Protein AF-A0A959UZP6-F1 (afdb_monomer)

Radius of gyration: 17.17 Å; Cα contacts (8 Å, |Δi|>4): 48; chains: 1; bounding box: 40×19×46 Å

Secondary structure (DSSP, 8-state):
-HHHHHHHHHHHHHHHHHHHHHHHHHHHHHHHHHHHTT-S---S-HHHHHHSTT--HHHHHHHHHHHHHHHHHHHHHHHHHHHHHHH-

Foldseek 3Di:
DVLVVQLVVLVVVVVVLVVVLVLLVQLLVQVLCCQVVVDPDGPHDPVSCVVCPPPHNVRSVVVNVVSVVVSVVVVVVSVVSNVVSVVD

Sequence (88 aa):
MRTRAGIAVLLLLGVALGSLREFLFINLNYEIDRVRYQRPIAYAHSRFRAWTEGWDLGALLTFKWVLSFAYMAAMLGLAILLMRLLQG

Solvent-accessible surface area (backbone atoms only — not comparable to full-atom values): 4938 Å² total; per-residue (Å²): 112,70,60,62,54,52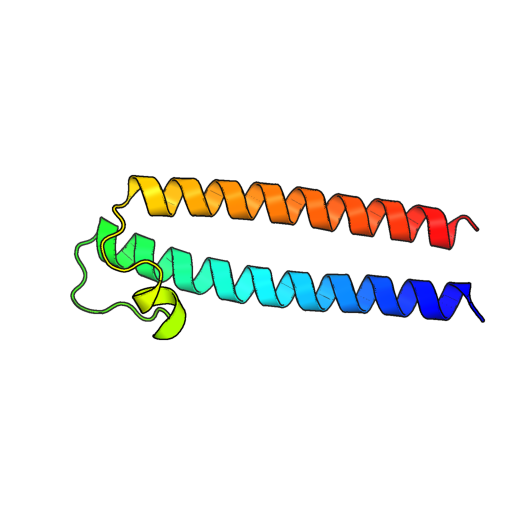,50,52,50,53,51,52,50,51,51,53,52,50,53,51,49,51,55,51,51,55,31,50,49,31,45,45,48,19,62,73,68,67,46,96,66,61,87,31,52,67,72,61,44,67,71,55,58,90,60,52,61,66,58,53,53,51,50,52,50,52,51,49,53,53,49,52,53,51,51,51,51,49,51,54,52,48,50,57,55,72,68,104

Structure (mmCIF, N/CA/C/O backbone):
data_AF-A0A959UZP6-F1
#
_entry.id   AF-A0A959UZP6-F1
#
loop_
_atom_site.group_PDB
_atom_site.id
_atom_site.type_symbol
_atom_site.label_atom_id
_atom_site.label_alt_id
_atom_site.label_comp_id
_atom_site.label_asym_id
_atom_site.label_entity_id
_atom_site.label_seq_id
_atom_site.pdbx_PDB_ins_code
_atom_site.Cartn_x
_atom_site.Cartn_y
_atom_site.Cartn_z
_atom_site.occupancy
_atom_site.B_iso_or_equiv
_atom_site.auth_seq_id
_atom_site.auth_comp_id
_atom_site.auth_asym_id
_atom_site.auth_atom_id
_atom_site.pdbx_PDB_model_num
ATOM 1 N N . MET A 1 1 ? -24.904 -0.639 22.377 1.00 63.22 1 MET A N 1
ATOM 2 C CA . MET A 1 1 ? -24.902 -1.237 21.014 1.00 63.22 1 MET A CA 1
ATOM 3 C C . MET A 1 1 ? -24.107 -0.420 19.993 1.00 63.22 1 MET A C 1
ATOM 5 O O . MET A 1 1 ? -23.339 -1.029 19.261 1.00 63.22 1 MET A O 1
ATOM 9 N N . ARG A 1 2 ? -24.211 0.920 19.965 1.00 76.19 2 ARG A N 1
ATOM 10 C CA . ARG A 1 2 ? -23.483 1.787 19.009 1.00 76.19 2 ARG A CA 1
ATOM 11 C C . ARG A 1 2 ? -21.954 1.605 19.005 1.00 76.19 2 ARG A C 1
ATOM 13 O O . ARG A 1 2 ? -21.377 1.477 17.935 1.00 76.19 2 ARG A O 1
ATOM 20 N N . THR A 1 3 ? -21.319 1.482 20.172 1.00 86.12 3 THR A N 1
ATOM 21 C CA . THR A 1 3 ? -19.858 1.288 20.284 1.00 86.12 3 THR A CA 1
ATOM 22 C C . THR A 1 3 ? -19.383 -0.016 19.642 1.00 86.12 3 THR A C 1
ATOM 24 O O . THR A 1 3 ? -18.423 -0.019 18.884 1.00 86.12 3 THR A O 1
ATOM 27 N N . ARG A 1 4 ? -20.100 -1.127 19.866 1.00 90.94 4 ARG A N 1
ATOM 28 C CA . ARG A 1 4 ? -19.755 -2.438 19.282 1.00 90.94 4 ARG A CA 1
ATOM 29 C C . ARG A 1 4 ? -19.879 -2.434 17.759 1.00 90.94 4 ARG A C 1
ATOM 31 O O . ARG A 1 4 ? -19.008 -2.967 17.084 1.00 90.94 4 ARG A O 1
ATOM 38 N N . ALA A 1 5 ? -20.930 -1.803 17.231 1.00 93.81 5 ALA A N 1
ATOM 39 C CA . ALA A 1 5 ? -21.103 -1.643 15.790 1.00 93.81 5 ALA A CA 1
ATOM 40 C C . ALA A 1 5 ? -19.975 -0.794 15.180 1.00 93.81 5 ALA A C 1
ATOM 42 O O . ALA A 1 5 ? -19.405 -1.182 14.166 1.00 93.81 5 ALA A O 1
ATOM 43 N N . GLY A 1 6 ? -19.593 0.313 15.827 1.00 94.38 6 GLY A N 1
ATOM 44 C CA . GLY A 1 6 ? -18.470 1.136 15.373 1.00 94.38 6 GLY A CA 1
ATOM 45 C C . GLY A 1 6 ? -17.134 0.383 15.380 1.00 94.38 6 GLY A C 1
ATOM 46 O O . GLY A 1 6 ? -16.382 0.481 14.415 1.00 94.38 6 GLY A O 1
ATOM 47 N N . ILE A 1 7 ? -16.864 -0.425 16.414 1.00 95.81 7 ILE A N 1
ATOM 48 C CA . ILE A 1 7 ? -15.651 -1.257 16.486 1.00 95.81 7 ILE A CA 1
ATOM 49 C C . ILE A 1 7 ? -15.636 -2.245 15.320 1.00 95.81 7 ILE A C 1
ATOM 51 O O . ILE A 1 7 ? -14.638 -2.337 14.612 1.00 95.81 7 ILE A O 1
ATOM 55 N N . ALA A 1 8 ? -16.752 -2.940 15.081 1.00 96.94 8 ALA A N 1
ATOM 56 C CA . ALA A 1 8 ? -16.863 -3.884 13.975 1.00 96.94 8 ALA A CA 1
ATOM 57 C C . ALA A 1 8 ? -16.598 -3.210 12.617 1.00 96.94 8 ALA A C 1
ATOM 59 O O . ALA A 1 8 ? -15.848 -3.750 11.808 1.00 96.94 8 ALA A O 1
ATOM 60 N N . VAL A 1 9 ? -17.141 -2.010 12.389 1.00 97.00 9 VAL A N 1
ATOM 61 C CA . VAL A 1 9 ? -16.887 -1.237 11.162 1.00 97.00 9 VAL A CA 1
ATOM 62 C C . VAL A 1 9 ? -15.405 -0.887 11.017 1.00 97.00 9 VAL A C 1
ATOM 64 O O . VAL A 1 9 ? -14.837 -1.119 9.954 1.00 97.00 9 VAL A O 1
ATOM 67 N N . LEU A 1 10 ? -14.754 -0.378 12.067 1.00 97.00 10 LEU A N 1
ATOM 68 C CA . LEU A 1 10 ? -13.329 -0.026 12.009 1.00 97.00 10 LEU A CA 1
ATOM 69 C C . LEU A 1 10 ? -12.439 -1.247 11.744 1.00 97.00 10 LEU A C 1
ATOM 71 O O . LEU A 1 10 ? -11.484 -1.150 10.973 1.00 97.00 10 LEU A O 1
ATOM 75 N N . LEU A 1 11 ? -12.772 -2.402 12.325 1.00 97.19 11 LEU A N 1
ATOM 76 C CA . LEU A 1 11 ? -12.060 -3.654 12.063 1.00 97.19 11 LEU A CA 1
ATOM 77 C C . LEU A 1 11 ? -12.243 -4.116 10.613 1.00 97.19 11 LEU A C 1
ATOM 79 O O . LEU A 1 11 ? -11.262 -4.469 9.961 1.00 97.19 11 LEU A O 1
ATOM 83 N N . LEU A 1 12 ? -13.469 -4.063 10.085 1.00 98.12 12 LEU A N 1
ATOM 84 C CA . LEU A 1 12 ? -13.743 -4.403 8.685 1.00 98.12 12 LEU A CA 1
ATOM 85 C C . LEU A 1 12 ? -13.008 -3.470 7.716 1.00 98.12 12 LEU A C 1
ATOM 87 O O . LEU A 1 12 ? -12.456 -3.940 6.723 1.00 98.12 12 LEU A O 1
ATOM 91 N N . LEU A 1 13 ? -12.944 -2.172 8.021 1.00 98.06 13 LEU A N 1
ATOM 92 C CA . LEU A 1 13 ? -12.150 -1.216 7.246 1.00 98.06 13 LEU A CA 1
ATOM 93 C C . LEU A 1 13 ? -10.656 -1.555 7.289 1.00 98.06 13 LEU A C 1
ATOM 95 O O . LEU A 1 13 ? -9.997 -1.492 6.254 1.00 98.06 13 LEU A O 1
ATOM 99 N N . GLY A 1 14 ? -10.134 -1.963 8.448 1.00 97.88 14 GLY A N 1
ATOM 100 C CA . GLY A 1 14 ? -8.752 -2.429 8.581 1.00 97.88 14 GLY A CA 1
ATOM 101 C C . GLY A 1 14 ? -8.459 -3.657 7.715 1.00 97.88 14 GLY A C 1
ATOM 102 O O . GLY A 1 14 ? -7.456 -3.677 7.003 1.00 97.88 14 GLY A O 1
ATOM 103 N N . VAL A 1 15 ? -9.358 -4.646 7.709 1.00 98.12 15 VAL A N 1
ATOM 104 C CA . VAL A 1 15 ? -9.241 -5.837 6.848 1.00 98.12 15 VAL A CA 1
ATOM 105 C C . VAL A 1 15 ? -9.266 -5.443 5.372 1.00 98.12 15 VAL A C 1
ATOM 107 O O . VAL A 1 15 ? -8.358 -5.811 4.630 1.00 98.12 15 VAL A O 1
ATOM 110 N N . ALA A 1 16 ? -10.255 -4.650 4.952 1.00 98.12 16 ALA A N 1
ATOM 111 C CA . ALA A 1 16 ? -10.384 -4.211 3.565 1.00 98.12 16 ALA A CA 1
ATOM 112 C C . ALA A 1 16 ? -9.148 -3.427 3.089 1.00 98.12 16 ALA A C 1
ATOM 114 O O . ALA A 1 1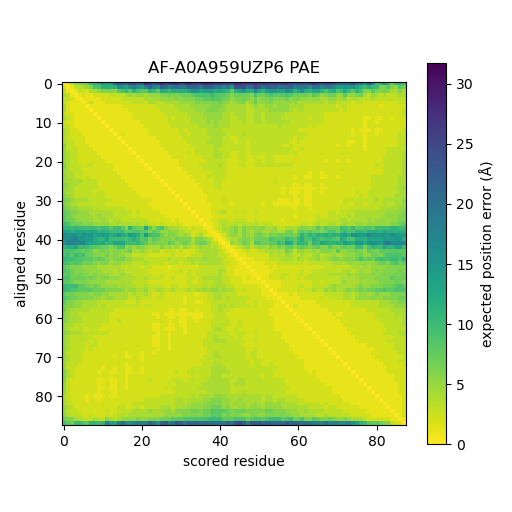6 ? -8.636 -3.671 1.994 1.00 98.12 16 ALA A O 1
ATOM 115 N N . LEU A 1 17 ? -8.632 -2.523 3.927 1.00 97.88 17 LEU A N 1
ATOM 116 C CA . LEU A 1 17 ? -7.425 -1.755 3.636 1.00 97.88 17 LEU A CA 1
ATOM 117 C C . LEU A 1 17 ? -6.183 -2.657 3.552 1.00 97.88 17 LEU A C 1
ATOM 119 O O . LEU A 1 17 ? -5.353 -2.471 2.660 1.00 97.88 17 LEU A O 1
ATOM 123 N N . GLY A 1 18 ?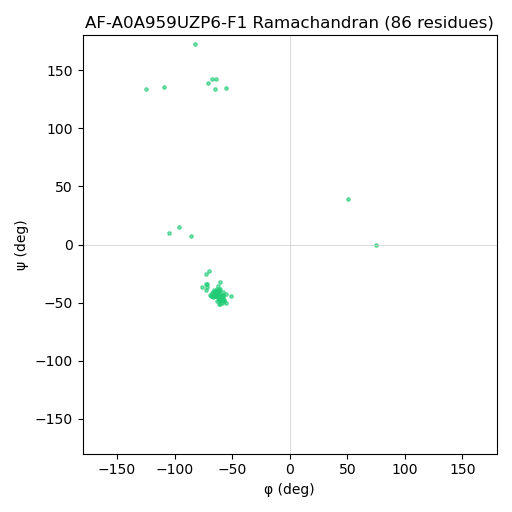 -6.066 -3.648 4.440 1.00 97.75 18 GLY A N 1
ATOM 124 C CA . GLY A 1 18 ? -4.999 -4.651 4.415 1.00 97.75 18 GLY A CA 1
ATOM 125 C C . GLY A 1 18 ? -4.999 -5.471 3.123 1.00 97.75 18 GLY A C 1
ATOM 126 O O . GLY A 1 18 ? -3.961 -5.577 2.466 1.00 97.75 18 GLY A O 1
ATOM 127 N N . SER A 1 19 ? -6.167 -5.967 2.704 1.00 97.62 19 SER A N 1
ATOM 128 C CA . SER A 1 19 ? -6.325 -6.701 1.441 1.00 97.62 19 SER A CA 1
ATOM 129 C C . SER A 1 19 ? -6.002 -5.833 0.221 1.00 97.62 19 SER A C 1
ATOM 131 O O . SER A 1 19 ? -5.310 -6.284 -0.693 1.00 97.62 19 SER A O 1
ATOM 133 N N . LEU A 1 20 ? -6.444 -4.569 0.212 1.00 96.44 20 LEU A N 1
ATOM 134 C CA . LEU A 1 20 ? -6.111 -3.624 -0.857 1.00 96.44 20 LEU A CA 1
ATOM 135 C C . LEU A 1 20 ? -4.599 -3.378 -0.937 1.00 96.44 20 LEU A C 1
ATOM 137 O O . LEU A 1 20 ? -4.023 -3.395 -2.026 1.00 96.44 20 LEU A O 1
ATOM 141 N N . ARG A 1 21 ? -3.944 -3.172 0.211 1.00 96.94 21 ARG A N 1
ATOM 142 C CA . ARG A 1 21 ? -2.491 -2.994 0.283 1.00 96.94 21 ARG A CA 1
ATOM 143 C C . ARG A 1 21 ? -1.767 -4.212 -0.277 1.00 96.94 21 ARG A C 1
ATOM 145 O O . ARG A 1 21 ? -0.866 -4.046 -1.092 1.00 96.94 21 ARG A O 1
ATOM 152 N N . GLU A 1 22 ? -2.148 -5.418 0.125 1.00 96.81 22 GLU A N 1
ATOM 153 C CA . GLU A 1 22 ? -1.524 -6.640 -0.383 1.00 96.81 22 GLU A CA 1
ATOM 154 C C . GLU A 1 22 ? -1.665 -6.762 -1.904 1.00 96.81 22 GLU A C 1
ATOM 156 O O . GLU A 1 22 ? -0.660 -6.926 -2.601 1.00 96.81 22 GLU A O 1
ATOM 161 N N . PHE A 1 23 ? -2.875 -6.554 -2.430 1.00 95.88 23 PHE A N 1
ATOM 162 C CA . PHE A 1 23 ? -3.117 -6.548 -3.870 1.00 95.88 23 PHE A CA 1
ATOM 163 C C . PHE A 1 23 ? -2.222 -5.536 -4.598 1.00 95.88 23 PHE A C 1
ATOM 165 O O . PHE A 1 23 ? -1.539 -5.891 -5.559 1.00 95.88 23 PHE A O 1
ATOM 172 N N . LEU A 1 24 ? -2.174 -4.281 -4.144 1.00 96.56 24 LEU A N 1
ATOM 173 C CA . LEU A 1 24 ? -1.375 -3.244 -4.802 1.00 96.56 24 LEU A CA 1
ATOM 174 C C . LEU A 1 24 ? 0.127 -3.546 -4.742 1.00 96.56 24 LEU A C 1
ATOM 176 O O . LEU A 1 24 ? 0.817 -3.419 -5.751 1.00 96.56 24 LEU A O 1
ATOM 180 N N . PHE A 1 25 ? 0.644 -3.970 -3.587 1.00 97.06 25 PHE A N 1
ATOM 181 C CA . PHE A 1 25 ? 2.081 -4.189 -3.406 1.00 97.06 25 PHE A CA 1
ATOM 182 C C . PHE A 1 25 ? 2.593 -5.423 -4.145 1.00 97.06 25 PHE A C 1
ATOM 184 O O . PHE A 1 25 ? 3.704 -5.375 -4.673 1.00 97.06 25 PHE A O 1
ATOM 191 N N . ILE A 1 26 ? 1.814 -6.507 -4.210 1.00 96.81 26 ILE A N 1
ATOM 192 C CA . ILE A 1 26 ? 2.188 -7.694 -4.991 1.00 96.81 26 ILE A CA 1
ATOM 193 C C . ILE A 1 26 ? 2.336 -7.314 -6.468 1.00 96.81 26 ILE A C 1
ATOM 195 O O . ILE A 1 26 ? 3.385 -7.550 -7.067 1.00 96.81 26 ILE A O 1
ATOM 199 N N . ASN A 1 27 ? 1.326 -6.649 -7.032 1.00 97.00 27 ASN A N 1
ATOM 200 C CA . ASN A 1 27 ? 1.339 -6.244 -8.437 1.00 97.00 27 ASN A CA 1
ATOM 201 C C . ASN A 1 27 ? 2.443 -5.226 -8.744 1.00 97.00 27 ASN A C 1
ATOM 203 O O . ASN A 1 27 ? 3.153 -5.364 -9.740 1.00 97.00 27 ASN A O 1
ATOM 207 N N . LEU A 1 28 ? 2.645 -4.250 -7.858 1.00 96.75 28 LEU A N 1
ATOM 208 C CA . LEU A 1 28 ? 3.705 -3.261 -8.009 1.00 96.75 28 LEU A CA 1
ATOM 209 C C . LEU A 1 28 ? 5.097 -3.896 -7.953 1.00 96.75 28 LEU A C 1
ATOM 211 O O . LEU A 1 28 ? 5.970 -3.522 -8.729 1.00 96.75 28 LEU A O 1
ATOM 215 N N . ASN A 1 29 ? 5.313 -4.876 -7.073 1.00 95.81 29 ASN A N 1
ATOM 216 C CA . ASN A 1 29 ? 6.584 -5.594 -7.014 1.00 95.81 29 ASN A CA 1
ATOM 217 C C . ASN A 1 29 ? 6.832 -6.415 -8.284 1.00 95.81 29 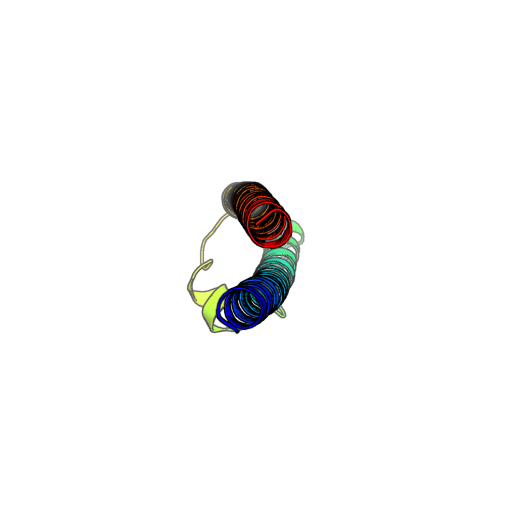ASN A C 1
ATOM 219 O O . ASN A 1 29 ? 7.964 -6.423 -8.761 1.00 95.81 29 ASN A O 1
ATOM 223 N N . TYR A 1 30 ? 5.803 -7.055 -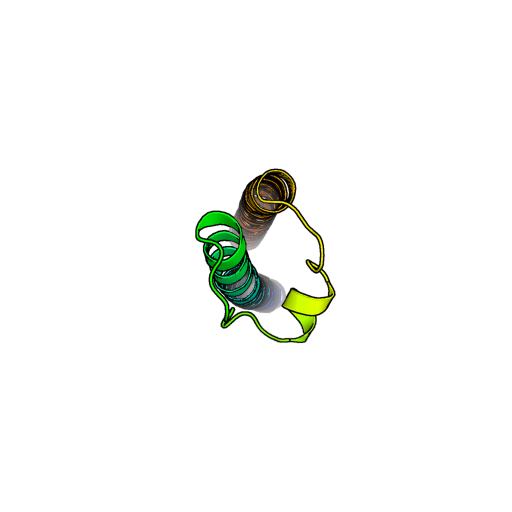8.851 1.00 95.19 30 TYR A N 1
ATOM 224 C CA . TYR A 1 30 ? 5.940 -7.744 -10.136 1.00 95.19 30 TYR A CA 1
ATOM 225 C C . TYR A 1 30 ? 6.316 -6.789 -11.268 1.00 95.19 30 TYR A C 1
ATOM 227 O O . TYR A 1 30 ? 7.167 -7.136 -12.085 1.00 95.19 30 TYR A O 1
ATOM 235 N N . GLU A 1 31 ? 5.743 -5.584 -11.308 1.00 94.81 31 GLU A N 1
ATOM 236 C CA . GLU A 1 31 ? 6.125 -4.611 -12.334 1.00 94.81 31 GLU A CA 1
ATOM 237 C C . GLU A 1 31 ? 7.509 -4.008 -12.115 1.00 94.81 31 GLU A C 1
ATOM 239 O O . GLU A 1 31 ? 8.274 -3.871 -13.069 1.00 94.81 31 GLU A O 1
ATOM 244 N N . ILE A 1 32 ? 7.883 -3.722 -10.867 1.00 95.44 32 ILE A N 1
ATOM 245 C CA . ILE A 1 32 ? 9.247 -3.295 -10.535 1.00 95.44 32 ILE A CA 1
ATOM 246 C C . ILE A 1 32 ? 10.253 -4.360 -10.971 1.00 95.44 32 ILE A C 1
ATOM 248 O O . ILE A 1 32 ? 11.261 -4.018 -11.582 1.00 95.44 32 ILE A O 1
ATOM 252 N N . ASP A 1 33 ? 9.992 -5.634 -10.677 1.00 94.75 33 ASP A N 1
ATOM 253 C CA . ASP A 1 33 ? 10.856 -6.741 -11.089 1.00 94.75 33 ASP A CA 1
ATOM 254 C C . ASP A 1 33 ? 10.945 -6.837 -12.620 1.00 94.75 33 ASP A C 1
ATOM 256 O O . ASP A 1 33 ? 12.050 -6.904 -13.166 1.00 94.75 33 ASP A O 1
ATOM 260 N N . ARG A 1 34 ? 9.808 -6.735 -13.326 1.00 94.25 34 ARG A N 1
ATOM 261 C CA . ARG A 1 34 ? 9.788 -6.742 -14.794 1.00 94.25 34 ARG A CA 1
ATOM 262 C C . ARG A 1 34 ? 10.628 -5.612 -15.377 1.00 94.25 34 ARG A C 1
ATOM 264 O O . ARG A 1 34 ? 11.458 -5.878 -16.243 1.00 94.25 34 ARG A O 1
ATOM 271 N N . VAL A 1 35 ? 10.428 -4.375 -14.923 1.00 93.62 35 VAL A N 1
ATOM 272 C CA . VAL A 1 35 ? 11.138 -3.199 -15.452 1.00 93.62 35 VAL A CA 1
ATOM 273 C C . VAL A 1 35 ? 12.619 -3.235 -15.074 1.00 93.62 35 VAL A C 1
ATOM 275 O O . VAL A 1 35 ? 13.473 -2.994 -15.925 1.00 93.62 35 VAL A O 1
ATOM 278 N N . ARG A 1 36 ? 12.946 -3.589 -13.826 1.00 95.00 36 ARG A N 1
ATOM 279 C CA . ARG A 1 36 ? 14.328 -3.616 -13.322 1.00 95.00 36 ARG A CA 1
ATOM 280 C C . ARG A 1 36 ? 15.187 -4.680 -13.999 1.00 95.00 36 ARG A C 1
ATOM 282 O O . ARG A 1 36 ? 16.354 -4.418 -14.272 1.00 95.00 36 ARG A O 1
ATOM 289 N N . TYR A 1 37 ? 14.632 -5.866 -14.233 1.00 94.06 37 TYR A N 1
ATOM 290 C CA . TYR A 1 37 ? 15.364 -6.998 -14.810 1.00 94.06 37 TYR A CA 1
ATOM 291 C C . TYR A 1 37 ? 15.012 -7.260 -16.277 1.00 94.06 37 TYR A C 1
ATOM 293 O O . TYR A 1 37 ? 15.397 -8.294 -16.814 1.00 94.06 37 TYR A O 1
ATOM 301 N N . GLN A 1 38 ? 14.272 -6.345 -16.916 1.00 89.44 38 GLN A N 1
ATOM 302 C CA . GLN A 1 38 ? 13.830 -6.442 -18.312 1.00 89.44 38 GLN A CA 1
ATOM 303 C C . GLN A 1 38 ? 13.161 -7.789 -18.633 1.00 89.44 38 GLN A C 1
ATOM 305 O O . GLN A 1 38 ? 13.366 -8.372 -19.700 1.00 89.44 38 GLN A O 1
ATOM 310 N N . ARG A 1 39 ? 12.362 -8.317 -17.694 1.00 87.12 39 ARG A N 1
ATOM 311 C CA . ARG A 1 39 ? 11.720 -9.620 -17.893 1.00 87.12 39 ARG A CA 1
ATOM 312 C C . ARG A 1 39 ? 10.671 -9.536 -19.007 1.00 87.12 39 ARG A C 1
ATOM 314 O O . ARG A 1 39 ? 9.922 -8.559 -19.073 1.00 87.12 39 ARG A O 1
ATOM 321 N N . PRO A 1 40 ? 10.536 -10.584 -19.835 1.00 80.50 40 PRO A N 1
ATOM 322 C CA . PRO A 1 40 ? 9.537 -10.611 -20.903 1.00 80.50 40 PRO A CA 1
ATOM 323 C C . PRO A 1 40 ? 8.099 -10.742 -20.374 1.00 80.50 40 PRO A C 1
ATOM 325 O O . PRO A 1 40 ? 7.150 -10.366 -21.057 1.00 80.50 40 PRO A O 1
ATOM 328 N N . ILE A 1 41 ? 7.923 -11.263 -19.154 1.00 78.69 41 ILE A N 1
ATOM 329 C CA . ILE A 1 41 ? 6.618 -11.533 -18.541 1.00 78.69 41 ILE A CA 1
ATOM 330 C C . ILE A 1 41 ? 6.540 -10.823 -17.184 1.00 78.69 41 ILE A C 1
ATOM 332 O O . ILE A 1 41 ? 7.461 -10.933 -16.376 1.00 78.69 41 ILE A O 1
ATOM 336 N N . ALA A 1 42 ? 5.423 -10.135 -16.931 1.00 78.50 42 ALA A N 1
ATOM 337 C CA . ALA A 1 42 ? 4.997 -9.719 -15.594 1.00 78.50 42 ALA A CA 1
ATOM 338 C C . ALA A 1 42 ? 3.774 -10.534 -15.174 1.00 78.50 42 ALA A C 1
ATOM 340 O O . ALA A 1 42 ? 2.826 -10.675 -15.945 1.00 78.50 42 ALA A O 1
ATOM 341 N N . TYR A 1 43 ? 3.784 -11.005 -13.927 1.00 87.81 43 TYR A N 1
ATOM 342 C CA . TYR A 1 43 ? 2.645 -11.670 -13.285 1.00 87.81 43 TYR A CA 1
ATOM 343 C C . TYR A 1 43 ? 1.669 -10.682 -12.631 1.00 87.81 43 TYR A C 1
ATOM 345 O O . TYR A 1 43 ? 0.746 -11.089 -11.929 1.00 87.81 43 TYR A O 1
ATOM 353 N N . ALA A 1 44 ? 1.865 -9.378 -12.848 1.00 90.44 44 ALA A N 1
ATOM 354 C CA . ALA A 1 44 ? 0.935 -8.363 -12.389 1.00 90.44 44 ALA A CA 1
ATOM 355 C C . ALA A 1 44 ? -0.423 -8.514 -13.093 1.00 90.44 44 ALA A C 1
ATOM 357 O O . ALA A 1 44 ? -0.517 -8.802 -14.287 1.00 90.44 44 ALA A O 1
ATOM 358 N N . HIS A 1 45 ? -1.487 -8.279 -12.338 1.00 93.69 45 HIS A N 1
ATOM 359 C CA . HIS A 1 45 ? -2.860 -8.283 -12.799 1.00 93.69 45 HIS A CA 1
ATOM 360 C C . HIS A 1 45 ? -3.028 -7.309 -13.972 1.00 93.69 45 HIS A C 1
ATOM 362 O O . HIS A 1 45 ? -2.592 -6.159 -13.905 1.00 93.69 45 HIS A O 1
ATOM 368 N N . SER A 1 46 ? -3.726 -7.743 -15.024 1.00 91.75 46 SER A N 1
ATOM 369 C CA . SER A 1 46 ? -3.840 -7.024 -16.305 1.00 91.75 46 SER A CA 1
ATOM 370 C C . SER A 1 46 ? -4.259 -5.559 -16.158 1.00 91.75 46 SER A C 1
ATOM 372 O O . SER A 1 46 ? -3.653 -4.678 -16.757 1.00 91.75 46 SER A O 1
ATOM 374 N N . ARG A 1 47 ? -5.251 -5.280 -15.304 1.00 91.38 47 ARG A N 1
ATOM 375 C CA . ARG A 1 47 ? -5.690 -3.906 -14.996 1.00 91.38 47 ARG A CA 1
ATOM 376 C C . ARG A 1 47 ? -4.611 -3.049 -14.331 1.00 91.38 47 ARG A C 1
ATOM 378 O O . ARG A 1 47 ? -4.510 -1.872 -14.648 1.00 91.38 47 ARG A O 1
ATOM 385 N N . PHE A 1 48 ? -3.827 -3.622 -13.416 1.00 92.06 48 PHE A N 1
ATOM 386 C CA . PHE A 1 48 ? -2.733 -2.896 -12.769 1.00 92.06 48 PHE A CA 1
ATOM 387 C C . PHE A 1 48 ? -1.643 -2.582 -13.793 1.00 92.06 48 PHE A C 1
ATOM 389 O O . PHE A 1 48 ? -1.191 -1.447 -13.886 1.00 92.06 48 PHE A O 1
ATOM 396 N N . ARG A 1 49 ? -1.306 -3.567 -14.631 1.00 90.88 49 ARG A N 1
ATOM 397 C CA . ARG A 1 49 ? -0.320 -3.411 -15.697 1.00 90.88 49 ARG A CA 1
ATOM 398 C C . ARG A 1 49 ? -0.715 -2.352 -16.725 1.00 90.88 49 ARG A C 1
ATOM 400 O O . ARG A 1 49 ? 0.135 -1.555 -17.088 1.00 90.88 49 ARG A O 1
ATOM 407 N N . ALA A 1 50 ? -1.978 -2.318 -17.153 1.00 91.19 50 ALA A N 1
ATOM 408 C CA . ALA A 1 50 ? -2.478 -1.290 -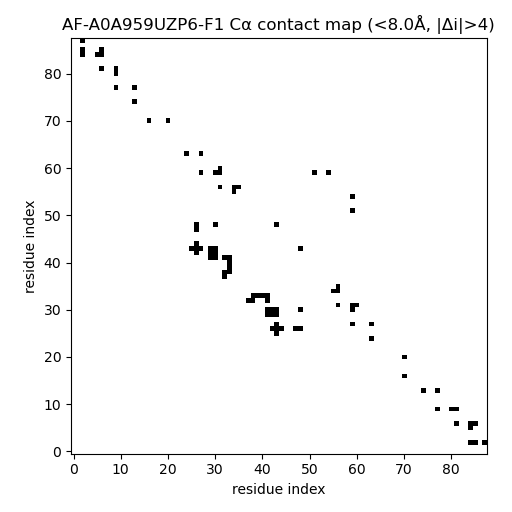18.070 1.00 91.19 50 ALA A CA 1
ATOM 409 C C . ALA A 1 50 ? -2.360 0.124 -17.476 1.00 91.19 50 ALA A C 1
ATOM 411 O O . ALA A 1 50 ? -2.132 1.090 -18.192 1.00 91.19 50 ALA A O 1
ATOM 412 N N . TRP A 1 51 ? -2.494 0.253 -16.154 1.00 92.56 51 TRP A N 1
ATOM 413 C CA . TRP A 1 51 ? -2.359 1.537 -15.475 1.00 92.56 51 TRP A CA 1
ATOM 414 C C . TRP A 1 51 ? -0.901 1.991 -15.324 1.00 92.56 51 TRP A C 1
ATOM 416 O O . TRP A 1 51 ? -0.614 3.181 -15.449 1.00 92.56 51 TRP A O 1
ATOM 426 N N . THR A 1 52 ? 0.019 1.056 -15.087 1.00 93.50 52 THR A N 1
ATOM 427 C CA . THR A 1 52 ? 1.457 1.339 -14.948 1.00 93.50 52 THR A CA 1
ATOM 428 C C . THR A 1 52 ? 2.238 1.122 -16.245 1.00 93.50 52 THR A C 1
ATOM 430 O O . THR A 1 52 ? 3.463 0.986 -16.228 1.00 93.50 52 THR A O 1
ATOM 433 N N . GLU A 1 53 ? 1.547 1.020 -17.379 1.00 91.50 53 GLU A N 1
ATOM 434 C CA . GLU A 1 53 ? 2.181 0.826 -18.675 1.00 91.50 53 GLU A CA 1
ATOM 435 C C . GLU A 1 53 ? 3.034 2.050 -19.029 1.00 91.50 53 GLU A C 1
ATOM 437 O O . GLU A 1 53 ? 2.630 3.195 -18.836 1.00 91.50 53 GLU A O 1
ATOM 442 N N . GLY A 1 54 ? 4.258 1.807 -19.500 1.00 91.25 54 GLY A N 1
ATOM 443 C CA . GLY A 1 54 ? 5.213 2.868 -19.828 1.00 91.25 54 GLY A CA 1
ATOM 444 C C . GLY A 1 54 ? 5.875 3.551 -18.626 1.00 91.25 54 GLY A C 1
ATOM 445 O O . GLY A 1 54 ? 6.719 4.418 -18.832 1.00 91.25 54 GLY A O 1
ATOM 446 N N . TRP A 1 55 ? 5.549 3.170 -17.386 1.00 95.75 55 TRP A N 1
ATOM 447 C CA . TRP A 1 55 ? 6.219 3.731 -16.212 1.00 95.75 55 TRP A CA 1
ATOM 448 C C . TRP A 1 55 ? 7.658 3.222 -16.115 1.00 95.75 55 TRP A C 1
ATOM 450 O O . TRP A 1 55 ? 7.932 2.035 -16.317 1.00 95.75 55 TRP A O 1
ATOM 460 N N . ASP A 1 56 ? 8.574 4.121 -15.763 1.00 95.56 56 ASP A N 1
ATOM 461 C CA . ASP A 1 56 ? 9.954 3.759 -15.471 1.00 95.56 56 ASP A CA 1
ATOM 462 C C . ASP A 1 56 ? 10.120 3.233 -14.032 1.00 95.56 56 ASP A C 1
ATOM 464 O O . ASP A 1 56 ? 9.208 3.253 -13.197 1.00 95.56 56 ASP A O 1
ATOM 468 N N . LEU A 1 57 ? 11.323 2.741 -13.730 1.00 96.25 57 LEU A N 1
ATOM 469 C CA . LEU A 1 57 ? 11.639 2.203 -12.410 1.00 96.25 57 LEU A CA 1
ATOM 470 C C . LEU A 1 57 ? 11.515 3.263 -11.300 1.00 96.25 57 LEU A C 1
ATOM 472 O O . LEU A 1 57 ? 11.099 2.937 -10.188 1.00 96.25 57 LEU A O 1
ATOM 476 N N . GLY A 1 58 ? 11.861 4.520 -11.587 1.00 97.56 58 GLY A N 1
ATOM 477 C CA . GLY A 1 58 ? 11.807 5.616 -10.620 1.00 97.56 58 GLY A CA 1
ATOM 478 C C . GLY A 1 58 ? 10.374 5.945 -10.207 1.00 97.56 58 GLY A C 1
ATOM 479 O O . GLY A 1 58 ? 10.083 6.048 -9.011 1.00 97.56 58 GLY A O 1
ATOM 480 N N . ALA A 1 59 ? 9.462 6.029 -11.174 1.00 97.31 59 ALA A N 1
ATOM 481 C CA . ALA A 1 59 ? 8.036 6.237 -10.958 1.00 97.31 59 AL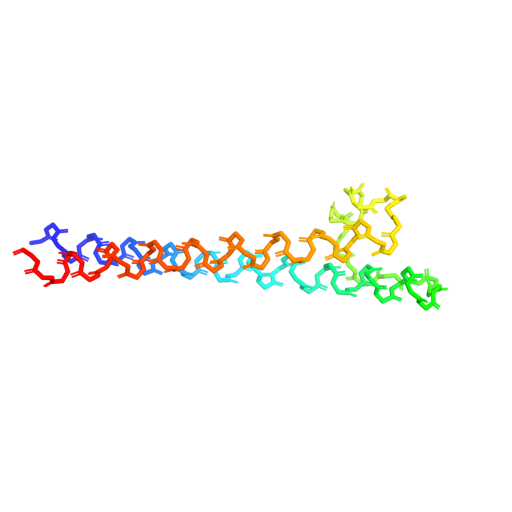A A CA 1
ATOM 482 C C . ALA A 1 59 ? 7.422 5.095 -10.136 1.00 97.31 59 ALA A C 1
ATOM 484 O O . ALA A 1 59 ? 6.739 5.351 -9.142 1.00 97.31 59 ALA A O 1
ATOM 485 N N . LEU A 1 60 ? 7.730 3.837 -10.475 1.00 97.12 60 LEU A N 1
ATOM 486 C CA . LEU A 1 60 ? 7.232 2.668 -9.740 1.00 97.12 60 LEU A CA 1
ATOM 487 C C . LEU A 1 60 ? 7.730 2.635 -8.284 1.00 97.12 60 LEU A C 1
ATOM 489 O O . LEU A 1 60 ? 6.955 2.357 -7.364 1.00 97.12 60 LEU A O 1
ATOM 493 N N . LEU A 1 61 ? 9.008 2.949 -8.050 1.00 98.06 61 LEU A N 1
ATOM 494 C CA . LEU A 1 61 ? 9.575 3.026 -6.699 1.00 98.06 61 LEU A CA 1
ATOM 495 C C . LEU A 1 61 ? 8.991 4.190 -5.895 1.00 98.06 61 LEU A C 1
ATOM 497 O O . LEU A 1 61 ? 8.662 4.019 -4.720 1.00 98.06 61 LEU A O 1
ATOM 501 N N . THR A 1 62 ? 8.821 5.353 -6.521 1.00 98.25 62 THR A N 1
ATOM 502 C CA . THR A 1 62 ? 8.190 6.519 -5.888 1.00 98.25 62 THR A CA 1
ATOM 503 C C . THR A 1 62 ? 6.762 6.184 -5.480 1.00 98.25 62 THR A C 1
ATOM 505 O O . THR A 1 62 ? 6.372 6.395 -4.331 1.00 98.25 62 THR A O 1
ATOM 508 N N . PHE A 1 63 ? 6.001 5.566 -6.382 1.00 97.44 63 PHE A N 1
ATOM 509 C CA . PHE A 1 63 ? 4.638 5.137 -6.110 1.00 97.44 63 PHE A CA 1
ATOM 510 C C . PHE A 1 63 ? 4.564 4.114 -4.968 1.00 97.44 63 PHE A C 1
ATOM 512 O O . PHE A 1 63 ? 3.703 4.227 -4.095 1.00 97.44 63 PHE A O 1
ATOM 519 N N . LYS A 1 64 ? 5.518 3.176 -4.888 1.00 97.62 64 LYS A N 1
ATOM 520 C CA . LYS A 1 64 ? 5.626 2.225 -3.769 1.00 97.62 64 LYS A CA 1
ATOM 521 C C . LYS A 1 64 ? 5.782 2.933 -2.426 1.00 97.62 64 LYS A C 1
ATOM 523 O O . LYS A 1 64 ? 5.131 2.555 -1.448 1.00 97.62 64 LYS A O 1
ATOM 528 N N . TRP A 1 65 ? 6.630 3.955 -2.367 1.00 98.19 65 TRP A N 1
ATOM 529 C CA . TRP A 1 65 ? 6.827 4.734 -1.147 1.00 98.19 65 TRP A CA 1
ATOM 530 C C . TRP A 1 65 ? 5.594 5.561 -0.793 1.00 98.19 65 TRP A C 1
ATOM 532 O O . TRP A 1 65 ? 5.154 5.510 0.354 1.00 98.19 65 TRP A O 1
ATOM 542 N N . VAL A 1 66 ? 4.979 6.234 -1.768 1.00 98.25 66 VAL A N 1
ATOM 543 C CA . VAL A 1 66 ? 3.726 6.979 -1.563 1.00 98.25 66 VAL A CA 1
ATOM 544 C C . VAL A 1 66 ? 2.625 6.066 -1.019 1.00 98.25 66 VAL A C 1
ATOM 546 O O . VAL A 1 66 ? 2.007 6.397 -0.008 1.00 98.25 66 VAL A O 1
ATOM 549 N N . LEU A 1 67 ? 2.425 4.885 -1.613 1.00 97.50 67 LEU A N 1
ATOM 550 C CA . LEU A 1 67 ? 1.468 3.894 -1.112 1.00 97.50 67 LEU A CA 1
ATOM 551 C C . LEU A 1 67 ? 1.804 3.425 0.307 1.00 97.50 67 LEU A C 1
ATOM 553 O O . LEU A 1 67 ? 0.900 3.230 1.118 1.00 97.50 67 LEU A O 1
ATOM 557 N N . SER A 1 68 ? 3.091 3.254 0.620 1.00 97.75 68 SER A N 1
ATOM 558 C CA . SER A 1 68 ? 3.536 2.856 1.960 1.00 97.75 68 SER A CA 1
ATOM 559 C C . SER A 1 68 ? 3.169 3.919 2.994 1.00 97.75 68 SER A C 1
ATOM 561 O O . SER A 1 68 ? 2.560 3.592 4.012 1.00 97.75 68 SER A O 1
ATOM 563 N N . PHE A 1 69 ? 3.476 5.190 2.719 1.00 98.44 69 PHE A N 1
ATOM 564 C CA . PHE A 1 69 ? 3.120 6.303 3.602 1.00 98.44 69 PHE A CA 1
ATOM 565 C C . PHE A 1 69 ? 1.608 6.466 3.750 1.00 98.44 69 PHE A C 1
ATOM 567 O O . PHE A 1 69 ? 1.123 6.598 4.873 1.00 98.44 69 PHE A O 1
ATOM 574 N N . ALA A 1 70 ? 0.858 6.385 2.649 1.00 97.94 70 ALA A N 1
ATOM 575 C CA . ALA A 1 70 ? -0.598 6.463 2.676 1.00 97.94 70 ALA A CA 1
ATOM 576 C C . ALA A 1 70 ? -1.216 5.342 3.529 1.00 97.94 70 ALA A C 1
ATOM 578 O O . ALA A 1 70 ? -2.077 5.607 4.368 1.00 97.94 70 ALA A O 1
ATOM 579 N N . TYR A 1 71 ? -0.739 4.101 3.377 1.00 97.75 71 TYR A N 1
ATOM 580 C CA . TYR A 1 71 ? -1.205 2.971 4.181 1.00 97.75 71 TYR A CA 1
ATOM 581 C C . TYR A 1 71 ? -0.866 3.137 5.668 1.00 97.75 71 TYR A C 1
ATOM 583 O O . TYR A 1 71 ? -1.729 2.918 6.517 1.00 97.75 71 TYR A O 1
ATOM 591 N N . MET A 1 72 ? 0.362 3.559 5.995 1.00 98.12 72 MET A N 1
ATOM 592 C CA . MET A 1 72 ? 0.763 3.822 7.384 1.00 98.12 72 MET A CA 1
ATOM 593 C C . MET A 1 72 ? -0.118 4.896 8.029 1.00 98.12 72 MET A C 1
ATOM 595 O O . MET A 1 72 ? -0.615 4.691 9.136 1.00 98.12 72 MET A O 1
ATOM 599 N N . ALA A 1 73 ? -0.363 6.006 7.328 1.00 98.44 73 ALA A N 1
ATOM 600 C CA . ALA A 1 73 ? -1.222 7.081 7.815 1.00 98.44 73 ALA A CA 1
ATOM 601 C C . ALA A 1 73 ? -2.672 6.613 8.021 1.00 98.44 73 ALA A C 1
ATOM 603 O O . ALA A 1 73 ? -3.277 6.909 9.052 1.00 98.44 73 ALA A O 1
ATOM 604 N N . ALA A 1 74 ? -3.216 5.837 7.080 1.00 98.12 74 ALA A N 1
ATOM 605 C CA . ALA A 1 74 ? -4.564 5.290 7.186 1.00 98.12 74 ALA A CA 1
ATOM 606 C C . ALA A 1 74 ? -4.701 4.303 8.360 1.00 98.12 74 ALA A C 1
ATOM 608 O O . ALA A 1 74 ? -5.646 4.411 9.142 1.00 98.12 74 ALA A O 1
ATOM 609 N N . MET A 1 75 ? -3.737 3.396 8.544 1.00 98.12 75 MET A N 1
ATOM 610 C CA . MET A 1 75 ? -3.725 2.464 9.678 1.00 98.12 75 MET A CA 1
ATOM 611 C C . MET A 1 75 ? -3.576 3.180 11.020 1.00 98.12 75 MET A C 1
ATOM 613 O O . MET A 1 75 ? -4.271 2.829 11.973 1.00 98.12 75 MET A O 1
ATOM 617 N N . LEU A 1 76 ? -2.726 4.208 11.096 1.00 98.44 76 LEU A N 1
ATOM 618 C CA . LEU A 1 76 ? -2.619 5.055 12.283 1.00 98.44 76 LEU A CA 1
ATOM 619 C C . LEU A 1 76 ? -3.956 5.742 12.590 1.00 98.44 76 LEU A C 1
ATOM 621 O O . LEU A 1 76 ? -4.407 5.726 13.734 1.00 98.44 76 LEU A O 1
ATOM 625 N N . GLY A 1 77 ? -4.618 6.288 11.568 1.00 98.25 77 GLY A N 1
ATOM 626 C CA . GLY A 1 77 ? -5.950 6.877 11.697 1.00 98.25 77 GLY A CA 1
ATOM 627 C C . GLY A 1 77 ? -6.973 5.884 12.252 1.00 98.25 77 GLY A C 1
ATOM 628 O O . GLY A 1 77 ? -7.659 6.195 13.225 1.00 98.25 77 GLY A O 1
ATOM 629 N N . LEU A 1 78 ? -7.032 4.668 11.699 1.00 97.75 78 LEU A N 1
ATOM 630 C CA . LEU A 1 78 ? -7.917 3.607 12.193 1.00 97.75 78 LEU A CA 1
ATOM 631 C C . LEU A 1 78 ?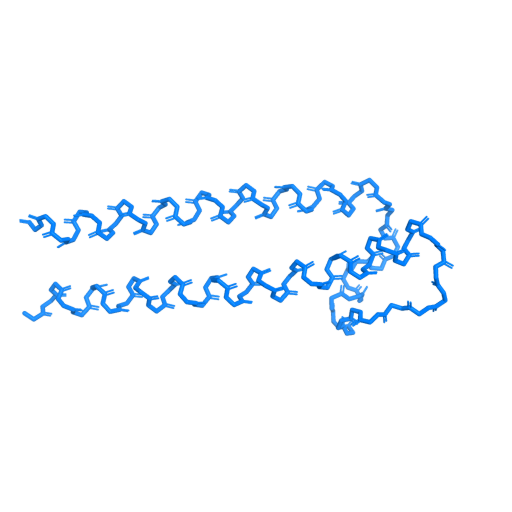 -7.597 3.211 13.640 1.00 97.75 78 LEU A C 1
ATOM 633 O O . LEU A 1 78 ? -8.521 3.038 14.434 1.00 97.75 78 LEU A O 1
ATOM 637 N N . ALA A 1 79 ? -6.317 3.118 14.007 1.00 97.69 79 ALA A N 1
ATOM 638 C CA . ALA A 1 79 ? -5.899 2.803 15.372 1.00 97.69 79 ALA A CA 1
ATOM 639 C C . ALA A 1 79 ? -6.319 3.895 16.371 1.00 97.69 79 ALA A C 1
ATOM 641 O O . ALA A 1 79 ? -6.877 3.582 17.423 1.00 97.69 79 ALA A O 1
ATOM 642 N N . ILE A 1 80 ? -6.126 5.174 16.024 1.00 98.06 80 ILE A N 1
ATOM 643 C CA . ILE A 1 80 ? -6.568 6.313 16.846 1.00 98.06 80 ILE A CA 1
ATOM 644 C C . ILE A 1 80 ? -8.093 6.307 16.997 1.00 98.06 80 ILE A C 1
ATOM 646 O O . ILE A 1 80 ? -8.605 6.490 18.102 1.00 98.06 80 ILE A O 1
ATOM 650 N N . LEU A 1 81 ? -8.832 6.086 15.906 1.00 97.25 81 LEU A N 1
ATOM 651 C CA . LEU A 1 81 ? -10.295 6.018 15.936 1.00 97.25 81 LEU A CA 1
ATOM 652 C C . LEU A 1 81 ? -10.795 4.862 16.803 1.00 97.25 81 LEU A C 1
ATOM 654 O O . LEU A 1 81 ? -11.726 5.047 17.588 1.00 97.25 81 LEU A O 1
ATOM 658 N N . LEU A 1 82 ? -10.160 3.694 16.701 1.00 96.44 82 LEU A N 1
ATOM 659 C CA . LEU A 1 82 ? -10.501 2.536 17.518 1.00 96.44 82 LEU A CA 1
ATOM 660 C C . LEU A 1 82 ? -10.222 2.808 18.998 1.00 96.44 82 LEU A C 1
ATOM 662 O O . LEU A 1 82 ? -11.080 2.529 19.830 1.00 96.44 82 LEU A O 1
ATOM 666 N N . MET A 1 83 ? -9.070 3.401 19.323 1.00 96.38 83 MET A N 1
ATOM 667 C CA . MET A 1 83 ? -8.727 3.789 20.692 1.00 96.38 83 MET A CA 1
ATOM 668 C C . MET A 1 83 ? -9.762 4.752 21.276 1.00 96.38 83 MET A C 1
ATOM 670 O O . MET A 1 83 ? -10.279 4.496 22.360 1.00 96.38 83 MET A O 1
ATOM 674 N N . ARG A 1 84 ? -10.126 5.810 20.540 1.00 94.94 84 ARG A N 1
ATOM 675 C CA . ARG A 1 84 ? -11.168 6.762 20.964 1.00 94.94 84 ARG A CA 1
ATOM 676 C C . ARG A 1 84 ? -12.506 6.070 21.203 1.00 94.94 84 ARG A C 1
ATOM 678 O O . ARG A 1 84 ? -13.187 6.366 22.175 1.00 94.94 84 ARG A O 1
ATOM 685 N N . L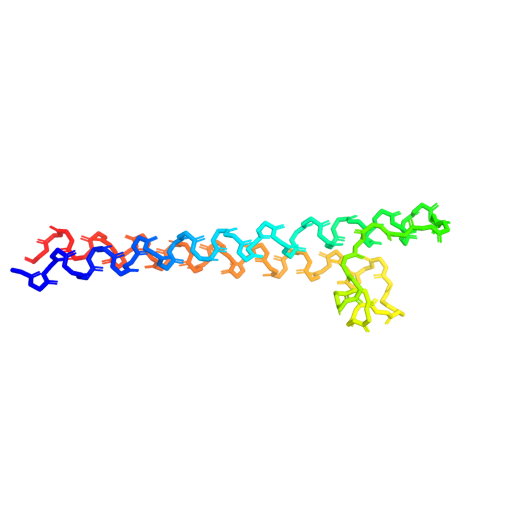EU A 1 85 ? -12.872 5.128 20.338 1.00 93.75 85 LEU A N 1
ATOM 686 C CA . LEU A 1 85 ? -14.134 4.406 20.453 1.00 93.75 85 LEU A CA 1
ATOM 687 C C . LEU A 1 85 ? -14.154 3.415 21.628 1.00 93.75 85 LEU A C 1
ATOM 689 O O . LEU A 1 85 ? -15.206 3.206 22.226 1.00 93.75 85 LEU A O 1
ATOM 693 N N . LEU A 1 86 ? -13.013 2.801 21.945 1.00 92.19 86 LEU A N 1
ATOM 694 C CA . LEU A 1 86 ? -12.856 1.918 23.104 1.00 92.19 86 LEU A CA 1
ATOM 695 C C . LEU A 1 86 ? -12.838 2.693 24.422 1.00 92.19 86 LEU A C 1
ATOM 697 O O . LEU A 1 86 ? -13.320 2.175 25.426 1.00 92.19 86 LEU A O 1
ATOM 701 N N . GLN A 1 87 ? -12.278 3.903 24.412 1.00 90.69 87 GLN A N 1
ATOM 702 C CA . GLN A 1 87 ? -12.224 4.775 25.583 1.00 90.69 87 GLN A CA 1
ATOM 703 C C . GLN A 1 87 ? -13.581 5.381 25.938 1.00 90.69 87 GLN A C 1
ATOM 705 O O . GLN A 1 87 ? -13.783 5.642 27.117 1.00 90.69 87 GLN A O 1
ATOM 710 N N . GLY A 1 88 ? -14.490 5.512 24.960 1.00 63.53 88 GLY A N 1
ATOM 711 C CA . GLY A 1 88 ? -15.899 5.847 25.181 1.00 63.53 88 GLY A CA 1
ATOM 712 C C . GLY A 1 88 ? -16.100 7.171 25.896 1.00 63.53 88 GLY A C 1
ATOM 713 O O . GLY A 1 88 ? -16.351 7.124 27.116 1.00 63.53 88 GLY A O 1
#

Mean predicted aligned error: 3.73 Å

pLDDT: mean 94.01, std 6.51, range [63.22, 98.44]